Protein AF-A0A9D4BUG8-F1 (afdb_monomer)

Foldseek 3Di:
DVVVLVVLVVCCVVPVVVCVVVVNNVVSVVVSVVVVVVQVVQQDPVVRGGDD

Solvent-accessible surface area (backbone atoms only — not comparable to full-atom values): 3121 Å² total; per-residue (Å²): 110,70,68,60,52,53,53,52,53,52,49,46,73,75,41,45,68,60,31,57,74,67,69,42,50,66,60,49,52,53,65,48,48,55,60,52,54,50,54,56,73,32,46,39,81,91,79,74,42,73,69,128

Secondary structure (DSSP, 8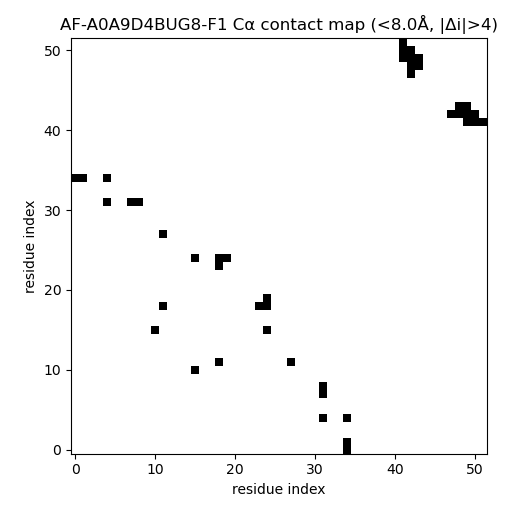-state):
-HHHHHHHHHHHHHSHHHHHHTT-HHHHHHHHHHHHHHHHHHEETTTTEE--

InterPro domains:
  IPR001701 Glycoside hydrolase family 9 [PF00759] (1-51)
  IPR008928 Six-hairpin glycosidase superfamily [SSF48208] (1-51)
  IPR012341 Six-hairpin glycosidase-like superfamily [G3DSA:1.50.10.10] (1-52)

Organism: Dreissena polymorpha (NCBI:txid45954)

Structure (mmCIF, N/CA/C/O backbone):
data_AF-A0A9D4BUG8-F1
#
_entry.id   AF-A0A9D4BUG8-F1
#
loop_
_atom_site.group_PDB
_atom_site.id
_atom_site.type_symbol
_atom_site.label_atom_id
_atom_site.label_alt_id
_atom_site.label_comp_id
_atom_site.label_asym_id
_atom_site.label_entity_id
_atom_site.label_seq_id
_atom_site.pdbx_PDB_ins_code
_atom_site.Cartn_x
_atom_site.Cartn_y
_atom_site.Cartn_z
_atom_site.occupancy
_atom_site.B_iso_or_equiv
_atom_site.auth_seq_id
_atom_site.auth_comp_id
_atom_site.auth_asym_id
_atom_site.auth_atom_id
_atom_site.pdbx_PDB_model_num
ATOM 1 N N . MET A 1 1 ? 2.219 3.521 11.880 1.00 76.00 1 MET A N 1
ATOM 2 C CA . MET A 1 1 ? 1.996 2.672 10.685 1.00 76.00 1 MET A CA 1
ATOM 3 C C . MET A 1 1 ? 1.108 3.353 9.650 1.00 76.00 1 MET A C 1
ATOM 5 O O . MET A 1 1 ? 1.542 3.459 8.514 1.00 76.00 1 MET A O 1
ATOM 9 N N . ALA A 1 2 ? -0.067 3.878 10.023 1.00 86.12 2 ALA A N 1
ATOM 10 C CA . ALA A 1 2 ? -0.992 4.510 9.071 1.00 86.12 2 ALA A CA 1
ATOM 11 C C . ALA A 1 2 ? -0.364 5.641 8.234 1.00 86.12 2 ALA A C 1
ATOM 13 O O . ALA A 1 2 ? -0.465 5.615 7.013 1.00 86.12 2 ALA A O 1
ATOM 14 N N . SER A 1 3 ? 0.358 6.581 8.858 1.00 89.19 3 SER A N 1
ATOM 15 C CA . SER A 1 3 ? 1.018 7.688 8.143 1.00 89.19 3 SER A CA 1
ATOM 16 C C . SER A 1 3 ? 2.013 7.211 7.081 1.00 89.19 3 SER A C 1
ATOM 18 O O . SER A 1 3 ? 2.003 7.712 5.958 1.00 89.19 3 SER A O 1
ATOM 20 N N . SER A 1 4 ? 2.839 6.217 7.412 1.00 90.00 4 SER A N 1
ATOM 21 C CA . SER A 1 4 ? 3.810 5.622 6.493 1.00 90.00 4 SER A CA 1
ATOM 22 C C . SER A 1 4 ? 3.119 4.978 5.290 1.00 90.00 4 SER A C 1
ATOM 24 O O . SER A 1 4 ? 3.524 5.236 4.160 1.00 90.00 4 SER A O 1
ATOM 26 N N . THR A 1 5 ? 2.043 4.210 5.509 1.00 90.50 5 THR A N 1
ATOM 27 C CA . THR A 1 5 ? 1.256 3.598 4.425 1.00 90.50 5 THR A CA 1
ATOM 28 C C . THR A 1 5 ? 0.639 4.660 3.515 1.00 90.50 5 THR A C 1
ATOM 30 O O . THR A 1 5 ? 0.710 4.522 2.297 1.00 90.50 5 THR A O 1
ATOM 33 N N . THR A 1 6 ? 0.110 5.756 4.071 1.00 92.44 6 THR A N 1
ATOM 34 C CA . THR A 1 6 ? -0.465 6.860 3.283 1.00 92.44 6 THR A CA 1
ATOM 35 C C . THR A 1 6 ? 0.580 7.560 2.418 1.00 92.44 6 THR A C 1
ATOM 37 O O . THR A 1 6 ? 0.316 7.861 1.255 1.00 92.44 6 THR A O 1
ATOM 40 N N . VAL A 1 7 ? 1.780 7.810 2.953 1.00 93.44 7 VAL A N 1
ATOM 41 C CA . VAL A 1 7 ? 2.881 8.414 2.183 1.00 93.44 7 VAL A CA 1
ATOM 42 C C . VAL A 1 7 ? 3.330 7.483 1.056 1.00 93.44 7 VAL A C 1
ATOM 44 O O . VAL A 1 7 ? 3.533 7.949 -0.064 1.00 93.44 7 VAL A O 1
ATOM 47 N N . LEU A 1 8 ? 3.415 6.177 1.321 1.00 90.44 8 LEU A N 1
ATOM 48 C CA . LEU A 1 8 ? 3.818 5.175 0.332 1.00 90.44 8 LEU A CA 1
ATOM 49 C C . LEU A 1 8 ? 2.813 5.090 -0.829 1.00 90.44 8 LEU A C 1
ATOM 51 O O . LEU A 1 8 ? 3.198 5.171 -1.993 1.00 90.44 8 LEU A O 1
ATOM 55 N N . LEU A 1 9 ? 1.515 5.033 -0.515 1.00 91.44 9 LEU A N 1
ATOM 56 C CA . LEU A 1 9 ? 0.428 5.040 -1.501 1.00 91.44 9 LEU A CA 1
ATOM 57 C C . LEU A 1 9 ? 0.396 6.338 -2.314 1.00 91.44 9 LEU A C 1
ATOM 59 O O . LEU A 1 9 ? 0.202 6.313 -3.528 1.00 91.44 9 LEU A O 1
ATOM 63 N N . ARG A 1 10 ? 0.621 7.483 -1.659 1.00 93.50 10 ARG A N 1
ATOM 64 C CA . ARG A 1 10 ? 0.683 8.785 -2.331 1.00 93.50 10 ARG A CA 1
ATOM 65 C C . ARG A 1 10 ? 1.855 8.856 -3.311 1.00 93.50 10 ARG A C 1
ATOM 67 O O . ARG A 1 10 ? 1.674 9.350 -4.420 1.00 93.50 10 ARG A O 1
ATOM 74 N N . GLY A 1 11 ? 3.025 8.347 -2.920 1.00 91.75 11 GLY A N 1
ATOM 75 C CA . GLY A 1 11 ? 4.187 8.231 -3.801 1.00 91.75 11 GLY A CA 1
ATOM 76 C C . GLY A 1 11 ? 3.910 7.314 -4.992 1.00 91.75 11 GLY A C 1
ATOM 77 O O . GLY A 1 11 ? 4.178 7.691 -6.130 1.00 91.75 11 GLY A O 1
ATOM 78 N N . PHE A 1 12 ? 3.281 6.162 -4.758 1.00 90.69 12 PHE A N 1
ATOM 79 C CA . PHE A 1 12 ? 2.907 5.236 -5.827 1.00 90.69 12 PHE A CA 1
ATOM 80 C C . PHE A 1 12 ? 1.931 5.855 -6.841 1.00 90.69 12 PHE A C 1
ATOM 82 O O . PHE A 1 12 ? 2.130 5.720 -8.045 1.00 90.69 12 PHE A O 1
ATOM 89 N N . LEU A 1 13 ? 0.916 6.593 -6.378 1.00 91.31 13 LEU A N 1
ATOM 90 C CA . LEU A 1 13 ? -0.039 7.267 -7.266 1.00 91.31 13 LEU A CA 1
ATOM 91 C C . LEU A 1 13 ? 0.618 8.348 -8.137 1.00 91.31 13 LEU A C 1
ATOM 93 O O . LEU A 1 13 ? 0.223 8.520 -9.287 1.00 91.31 13 LEU A O 1
ATOM 97 N N . GLN A 1 14 ? 1.611 9.070 -7.609 1.00 93.56 14 GLN A N 1
ATOM 98 C CA . GLN A 1 14 ? 2.311 10.125 -8.351 1.00 93.56 14 GLN A CA 1
ATOM 99 C C . GLN A 1 14 ? 3.374 9.576 -9.307 1.00 93.56 14 GLN A C 1
ATOM 101 O O . GLN A 1 14 ? 3.557 10.119 -10.394 1.00 93.56 14 GLN A O 1
ATOM 106 N N . TYR A 1 15 ? 4.061 8.499 -8.922 1.00 91.75 15 TYR A N 1
ATOM 107 C CA . TYR A 1 15 ? 5.231 7.980 -9.633 1.00 91.75 15 TYR A CA 1
ATOM 108 C C . TYR A 1 15 ? 5.023 6.570 -10.186 1.00 91.75 15 TYR A C 1
ATOM 110 O O . TYR A 1 15 ? 5.982 5.813 -10.321 1.00 91.75 15 TYR A O 1
ATOM 118 N N . A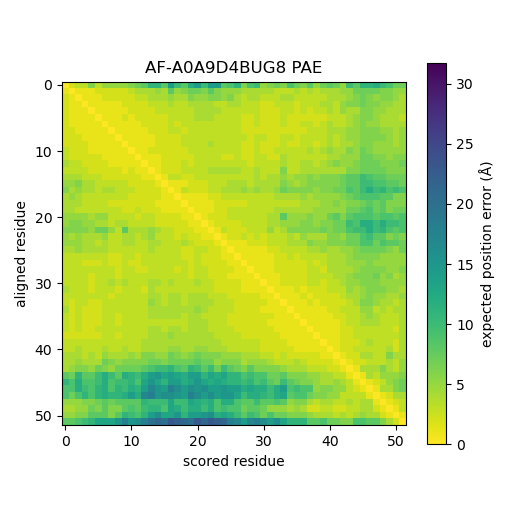RG A 1 16 ? 3.785 6.205 -10.537 1.00 87.12 16 ARG A N 1
ATOM 119 C CA . ARG A 1 16 ? 3.439 4.854 -11.008 1.00 87.12 16 ARG A CA 1
ATOM 120 C C . ARG A 1 16 ? 4.364 4.343 -12.117 1.00 87.12 16 ARG A C 1
ATOM 122 O O . ARG A 1 16 ? 4.862 3.229 -12.021 1.00 87.12 16 ARG A O 1
ATOM 129 N N . GLY A 1 17 ? 4.673 5.187 -13.104 1.00 88.56 17 GLY A N 1
ATOM 130 C CA . GLY A 1 17 ? 5.578 4.823 -14.199 1.00 88.56 17 GLY A CA 1
ATOM 131 C C . GLY A 1 17 ? 6.991 4.447 -13.737 1.00 88.56 17 GLY A C 1
ATOM 132 O O . GLY A 1 17 ? 7.585 3.533 -14.294 1.00 88.56 17 GLY A O 1
ATOM 133 N N . ALA A 1 18 ? 7.516 5.082 -12.684 1.00 89.75 18 ALA A N 1
ATOM 134 C CA . ALA A 1 18 ? 8.826 4.734 -12.131 1.00 89.75 18 ALA A CA 1
ATOM 135 C C . ALA A 1 18 ? 8.809 3.361 -11.439 1.00 89.75 18 ALA A C 1
ATOM 137 O O . ALA A 1 18 ? 9.778 2.611 -11.542 1.00 89.75 18 ALA A O 1
ATOM 138 N N . TYR A 1 19 ? 7.703 3.010 -10.776 1.00 89.25 19 TYR A N 1
ATOM 139 C CA . TYR A 1 19 ? 7.527 1.691 -10.162 1.00 89.25 19 TYR A CA 1
ATOM 140 C C 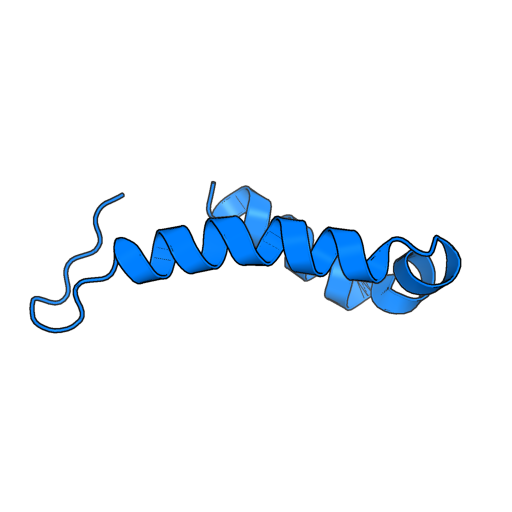. TYR A 1 19 ? 7.369 0.580 -11.200 1.00 89.25 19 TYR A C 1
ATOM 142 O O . TYR A 1 19 ? 7.987 -0.475 -11.044 1.00 89.25 19 TYR A O 1
ATOM 150 N N . ASP A 1 20 ? 6.629 0.848 -12.280 1.00 90.38 20 ASP A N 1
ATOM 151 C CA . ASP A 1 20 ? 6.469 -0.089 -13.395 1.00 90.38 20 ASP A CA 1
ATOM 152 C C . ASP A 1 20 ? 7.807 -0.322 -14.116 1.00 90.38 20 ASP A C 1
ATOM 154 O O . ASP A 1 20 ? 8.180 -1.465 -14.371 1.00 90.38 20 ASP A O 1
ATOM 158 N N . MET A 1 21 ? 8.588 0.737 -14.359 1.00 91.88 21 MET A N 1
ATOM 159 C CA . MET A 1 21 ? 9.937 0.625 -14.936 1.00 91.88 21 MET A CA 1
ATOM 160 C C . MET A 1 21 ? 10.918 -0.125 -14.029 1.00 91.88 21 MET A C 1
ATOM 162 O O . MET A 1 21 ? 11.797 -0.828 -14.522 1.00 91.88 21 MET A O 1
ATOM 166 N N . ALA A 1 22 ? 10.783 0.022 -12.711 1.00 91.31 22 ALA A N 1
ATOM 167 C CA . ALA A 1 22 ? 11.605 -0.690 -11.739 1.00 91.31 22 ALA A CA 1
ATOM 168 C C . ALA A 1 22 ? 11.174 -2.155 -11.538 1.00 91.31 22 ALA A C 1
ATOM 170 O O . ALA A 1 22 ? 11.867 -2.889 -10.835 1.00 91.31 22 ALA A O 1
ATOM 171 N N . GLY A 1 23 ? 10.030 -2.577 -12.092 1.00 90.50 23 GLY A N 1
ATOM 172 C CA . GLY A 1 23 ? 9.441 -3.890 -11.816 1.00 90.50 23 GLY A CA 1
ATOM 173 C C . GLY A 1 23 ? 9.030 -4.072 -10.349 1.00 90.50 23 GLY A C 1
ATOM 174 O O . GLY A 1 23 ? 8.937 -5.198 -9.872 1.00 90.50 23 GLY A O 1
ATOM 175 N N . GLN A 1 24 ? 8.816 -2.973 -9.615 1.00 88.12 24 GLN A N 1
ATOM 176 C CA . GLN A 1 24 ? 8.541 -2.974 -8.169 1.00 88.12 24 GLN A CA 1
ATOM 177 C C . GLN A 1 24 ? 7.051 -2.817 -7.831 1.00 88.12 24 GLN A C 1
ATOM 179 O O . GLN A 1 24 ? 6.669 -2.718 -6.664 1.00 88.12 24 GLN A O 1
ATOM 184 N N . THR A 1 25 ? 6.194 -2.779 -8.849 1.00 88.50 25 THR A N 1
ATOM 185 C CA . THR A 1 25 ? 4.761 -2.509 -8.695 1.00 88.50 25 THR A CA 1
ATOM 186 C C . THR A 1 25 ? 4.059 -3.570 -7.849 1.00 88.50 25 THR A C 1
ATOM 188 O O . THR A 1 25 ? 3.314 -3.226 -6.934 1.00 88.50 25 THR A O 1
ATOM 191 N N . GLU A 1 26 ? 4.339 -4.852 -8.089 1.00 89.25 26 GLU A N 1
ATOM 192 C CA . GLU A 1 26 ? 3.744 -5.955 -7.324 1.00 89.25 26 GLU A CA 1
ATOM 193 C C . GLU A 1 26 ? 4.170 -5.929 -5.847 1.00 89.25 26 GLU A C 1
ATOM 195 O O . GLU A 1 26 ? 3.333 -6.052 -4.953 1.00 89.25 26 GLU A O 1
ATOM 200 N N . TYR A 1 27 ? 5.447 -5.646 -5.578 1.00 89.88 27 TYR A N 1
ATOM 201 C CA . TYR A 1 27 ? 5.979 -5.557 -4.218 1.00 89.88 27 TYR A CA 1
ATOM 202 C C . TYR A 1 27 ? 5.380 -4.404 -3.412 1.00 89.88 27 TYR A C 1
ATOM 204 O O . TYR A 1 27 ? 5.163 -4.546 -2.206 1.00 89.88 27 TYR A O 1
ATOM 212 N N . ILE A 1 28 ? 5.078 -3.267 -4.050 1.00 90.44 28 ILE A N 1
ATOM 213 C CA . ILE A 1 28 ? 4.342 -2.194 -3.376 1.00 90.44 28 ILE A CA 1
ATOM 214 C C . ILE A 1 28 ? 2.926 -2.633 -3.028 1.00 90.44 28 ILE A C 1
ATOM 216 O O . ILE A 1 28 ? 2.482 -2.367 -1.910 1.00 90.44 28 ILE A O 1
ATOM 220 N N . TYR A 1 29 ? 2.222 -3.299 -3.944 1.00 89.00 29 TYR A N 1
ATOM 221 C CA . TYR A 1 29 ? 0.872 -3.774 -3.659 1.00 89.00 29 TYR A CA 1
ATOM 222 C C . TYR A 1 29 ? 0.856 -4.756 -2.486 1.00 89.00 29 TYR A C 1
ATOM 224 O O . TYR A 1 29 ? 0.019 -4.600 -1.597 1.00 89.00 29 TYR A O 1
ATOM 232 N N . ASP A 1 30 ? 1.812 -5.682 -2.418 1.00 91.56 30 ASP A N 1
ATOM 233 C CA . ASP A 1 30 ? 1.931 -6.62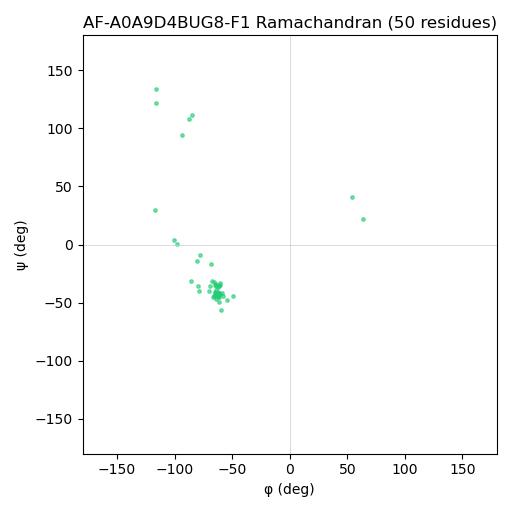2 -1.299 1.00 91.56 30 ASP A CA 1
ATOM 234 C C . ASP A 1 30 ? 2.293 -5.911 0.022 1.00 91.56 30 ASP A C 1
ATOM 236 O O . ASP A 1 30 ? 1.622 -6.076 1.046 1.00 91.56 30 ASP A O 1
ATOM 240 N N . SER A 1 31 ? 3.264 -4.990 -0.025 1.00 90.06 31 SER A N 1
ATOM 241 C CA . SER A 1 31 ? 3.695 -4.196 1.138 1.00 90.06 31 SER A CA 1
ATOM 242 C C . SER A 1 31 ? 2.577 -3.334 1.727 1.00 90.06 31 SER A C 1
ATOM 244 O O . SER A 1 31 ? 2.544 -3.080 2.930 1.00 90.06 31 SER A O 1
ATOM 246 N N . VAL A 1 32 ? 1.669 -2.850 0.881 1.00 92.31 32 VAL A N 1
ATOM 247 C CA . VAL A 1 32 ? 0.529 -2.016 1.271 1.00 92.31 32 VAL A CA 1
ATOM 248 C C . VAL A 1 32 ? -0.666 -2.880 1.699 1.00 92.31 32 VAL A C 1
ATOM 250 O O . VAL A 1 32 ? -1.400 -2.497 2.610 1.00 92.31 32 VAL A O 1
ATOM 253 N N . CYS A 1 33 ? -0.834 -4.076 1.133 1.00 90.88 33 CYS A N 1
ATOM 254 C CA . CYS A 1 33 ? -1.912 -5.003 1.484 1.00 90.88 33 CYS A CA 1
ATOM 255 C C . CYS A 1 33 ? -1.876 -5.399 2.969 1.00 90.88 33 CYS A C 1
ATOM 257 O O . CYS A 1 33 ? -2.909 -5.409 3.644 1.00 90.88 33 CYS A O 1
ATOM 259 N N . TRP A 1 34 ? -0.687 -5.664 3.514 1.00 90.19 34 TRP A N 1
ATOM 260 C CA . TRP A 1 34 ? -0.524 -6.062 4.914 1.00 90.19 34 TRP A CA 1
ATOM 261 C C . TRP A 1 34 ? -1.050 -5.028 5.935 1.00 90.19 34 TRP A C 1
ATOM 263 O O . TRP A 1 34 ? -1.937 -5.371 6.727 1.00 90.19 34 TRP A O 1
ATOM 273 N N . PRO A 1 35 ? -0.593 -3.757 5.934 1.00 91.56 35 PRO A N 1
ATOM 274 C CA . PRO A 1 35 ? -1.098 -2.746 6.858 1.00 91.56 35 PRO A CA 1
ATOM 275 C C . PRO A 1 35 ? -2.572 -2.397 6.621 1.00 91.56 35 PRO A C 1
ATOM 277 O O . 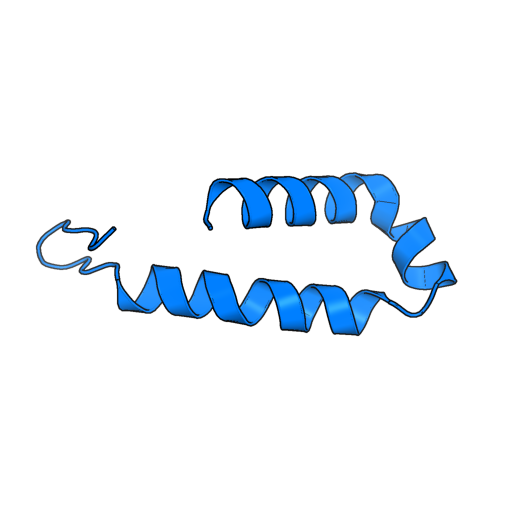PRO A 1 35 ? -3.275 -2.128 7.592 1.00 91.56 35 PRO A O 1
ATOM 280 N N . LEU A 1 36 ? -3.086 -2.445 5.383 1.00 90.56 36 LEU A N 1
ATOM 281 C CA . LEU A 1 36 ? -4.524 -2.247 5.151 1.00 90.56 36 LEU A CA 1
ATOM 282 C C . LEU A 1 36 ? -5.369 -3.357 5.778 1.00 90.56 36 LEU A C 1
ATOM 284 O O . LEU A 1 36 ? -6.360 -3.063 6.446 1.00 90.56 36 LEU A O 1
ATOM 288 N N . ASN A 1 37 ? -4.960 -4.617 5.626 1.00 92.62 37 ASN A N 1
ATOM 289 C CA . ASN A 1 37 ? -5.626 -5.737 6.289 1.00 92.62 37 ASN A CA 1
ATOM 290 C C . ASN A 1 37 ? -5.561 -5.616 7.814 1.00 92.62 37 ASN A C 1
ATOM 292 O O . ASN A 1 37 ? -6.518 -5.965 8.503 1.00 92.62 37 ASN A O 1
ATOM 296 N N . TYR A 1 38 ? -4.456 -5.099 8.350 1.00 90.94 38 TYR A N 1
ATOM 297 C CA . TYR A 1 38 ? -4.344 -4.793 9.771 1.00 90.94 38 TYR A CA 1
ATOM 298 C C . TYR A 1 38 ? -5.370 -3.734 10.203 1.00 90.94 38 TYR A C 1
ATOM 300 O O . TYR A 1 38 ? -6.123 -3.978 11.141 1.00 90.94 38 TYR A O 1
ATOM 308 N N . PHE A 1 39 ? -5.487 -2.612 9.486 1.00 90.69 39 PHE A N 1
ATOM 309 C CA . PHE A 1 39 ? -6.480 -1.578 9.813 1.00 90.69 39 PHE A CA 1
ATOM 310 C C . PHE A 1 39 ? -7.923 -2.077 9.703 1.00 90.69 39 PHE A C 1
ATOM 312 O O . PHE A 1 39 ? -8.746 -1.720 10.540 1.00 90.69 39 PHE A O 1
ATOM 319 N N . LEU A 1 40 ? -8.222 -2.941 8.728 1.00 89.81 40 LEU A N 1
ATOM 320 C CA . LEU A 1 40 ? -9.542 -3.563 8.601 1.00 89.81 40 LEU A CA 1
ATOM 321 C C . LEU A 1 40 ? -9.871 -4.477 9.786 1.00 89.81 40 LEU A C 1
ATOM 323 O O . LEU A 1 40 ? -11.001 -4.467 10.257 1.00 89.81 40 LEU A O 1
ATOM 327 N N . LYS A 1 41 ? -8.895 -5.235 10.301 1.00 89.62 41 LYS A N 1
ATOM 328 C CA . LYS A 1 41 ? -9.092 -6.083 11.491 1.00 89.62 41 LYS A CA 1
ATOM 329 C C . LYS A 1 41 ? -9.312 -5.277 12.770 1.00 89.62 41 LYS A C 1
ATOM 331 O O . LYS A 1 41 ? -10.002 -5.743 13.669 1.00 89.62 41 LYS A O 1
ATOM 336 N N . LEU A 1 42 ? -8.709 -4.096 12.864 1.00 89.75 42 LEU A N 1
ATOM 337 C CA . LEU A 1 42 ? -8.851 -3.198 14.012 1.00 89.75 42 LEU A CA 1
ATOM 338 C C . LEU A 1 42 ? 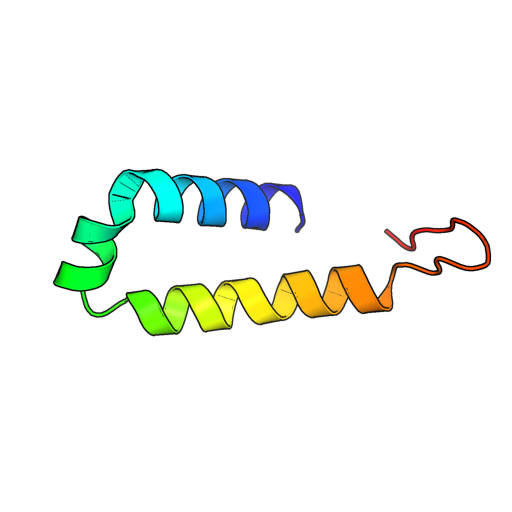-10.135 -2.368 13.980 1.00 89.75 42 LEU A C 1
ATOM 340 O O . LEU A 1 42 ? -10.480 -1.735 14.979 1.00 89.75 42 LEU A O 1
ATOM 344 N N . TRP A 1 43 ? -10.805 -2.314 12.833 1.00 89.12 43 TRP A N 1
ATOM 345 C CA . TRP A 1 43 ? -12.034 -1.564 12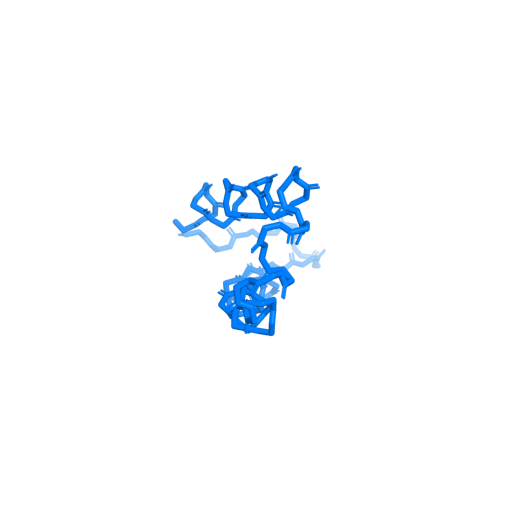.671 1.00 89.12 43 TRP A CA 1
ATOM 346 C C . TRP A 1 43 ? -13.242 -2.416 13.059 1.00 89.12 43 TRP A C 1
ATOM 348 O O . TRP A 1 43 ? -13.658 -3.307 12.321 1.00 89.12 43 TRP A O 1
ATOM 358 N N . ASP A 1 44 ? -13.846 -2.099 14.203 1.00 87.81 44 ASP A N 1
ATOM 359 C CA . ASP A 1 44 ? -15.164 -2.604 14.569 1.00 87.81 44 ASP A CA 1
ATOM 360 C C . ASP A 1 44 ? -16.239 -1.598 14.138 1.00 87.81 44 ASP A C 1
ATOM 362 O O . ASP A 1 44 ? -16.578 -0.648 14.852 1.00 87.81 44 ASP A O 1
ATOM 366 N N . GLY A 1 45 ? -16.788 -1.828 12.944 1.00 82.31 45 GLY A N 1
ATOM 367 C CA . GLY A 1 45 ? -17.842 -0.996 12.368 1.00 82.31 45 GLY A CA 1
ATOM 368 C C . GLY A 1 45 ? -19.191 -1.083 13.090 1.00 82.31 45 GLY A C 1
ATOM 369 O O . GLY A 1 45 ? -20.020 -0.201 12.892 1.00 82.31 45 GLY A O 1
ATOM 370 N N . GLN A 1 46 ? -19.425 -2.099 13.929 1.00 82.00 46 GLN A N 1
ATOM 371 C CA . GLN A 1 46 ? -20.676 -2.218 14.691 1.00 82.00 46 GLN A CA 1
ATOM 372 C C . GLN A 1 46 ? -20.672 -1.286 15.904 1.00 82.00 46 GLN A C 1
ATOM 374 O O . GLN A 1 46 ? -21.674 -0.642 16.199 1.00 82.00 46 GLN A O 1
ATOM 379 N N . ASN A 1 47 ? -19.528 -1.173 16.583 1.00 86.00 47 ASN A N 1
ATOM 380 C CA . ASN A 1 47 ? -19.377 -0.310 17.755 1.00 86.00 47 ASN A CA 1
ATOM 381 C C . ASN A 1 47 ? -18.737 1.050 17.437 1.00 86.00 47 ASN A C 1
ATOM 383 O O . ASN A 1 47 ? -18.557 1.861 18.348 1.00 86.00 47 ASN A O 1
ATOM 387 N N . ASN A 1 48 ? -18.402 1.305 16.166 1.00 84.00 48 ASN A N 1
ATOM 388 C CA . ASN A 1 48 ? -17.696 2.499 15.693 1.00 84.00 48 ASN A CA 1
ATOM 389 C C . ASN A 1 48 ? -16.367 2.718 16.448 1.00 84.00 48 ASN A C 1
ATOM 391 O O . ASN A 1 48 ? -16.033 3.831 16.860 1.00 84.00 48 ASN A O 1
ATOM 395 N N . ARG A 1 49 ? -15.639 1.621 16.698 1.00 82.25 49 ARG A N 1
ATOM 396 C CA . ARG A 1 49 ? -14.399 1.597 17.488 1.00 82.25 49 ARG A CA 1
ATOM 397 C C . ARG A 1 49 ? -13.228 1.183 16.613 1.00 82.25 49 ARG A C 1
ATOM 399 O O . ARG A 1 49 ? -13.302 0.202 15.880 1.00 82.25 49 ARG A O 1
ATOM 406 N N . PHE A 1 50 ? -12.132 1.922 16.740 1.00 85.44 50 PHE A N 1
ATOM 407 C CA . PHE A 1 50 ? -10.865 1.606 16.096 1.00 85.44 50 PHE A CA 1
ATOM 408 C C . PHE A 1 50 ? -9.815 1.314 17.162 1.00 85.44 50 PHE A C 1
ATOM 410 O O . PHE 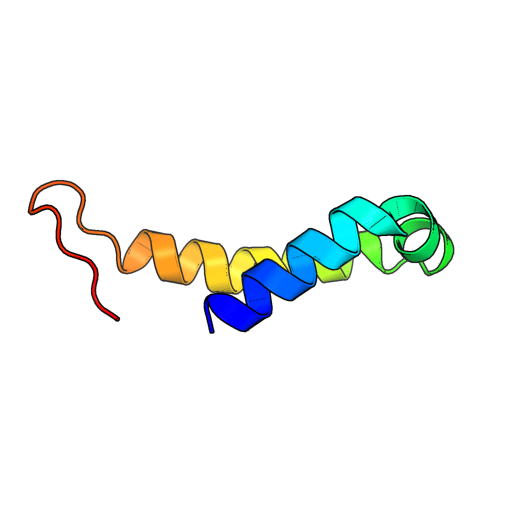A 1 50 ? -9.548 2.157 18.020 1.00 85.44 50 PHE A O 1
ATOM 417 N N . TYR A 1 51 ? -9.235 0.120 17.112 1.00 77.38 51 TYR A N 1
ATOM 418 C CA . TYR A 1 51 ? -8.146 -0.270 17.999 1.00 77.38 51 TYR A CA 1
ATOM 419 C C . TYR A 1 51 ? -6.823 0.225 17.388 1.00 77.38 51 TYR A C 1
ATOM 421 O O . TYR A 1 51 ? -6.439 -0.235 16.320 1.00 77.38 51 TYR A O 1
ATOM 429 N N . ALA A 1 52 ? -6.165 1.213 18.003 1.00 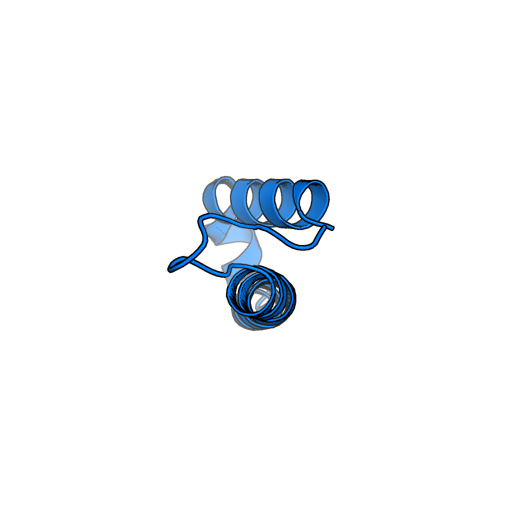67.00 52 ALA A N 1
ATOM 430 C CA . ALA A 1 52 ? -4.963 1.872 17.468 1.00 67.00 52 ALA A CA 1
ATOM 431 C C . ALA A 1 52 ? -3.694 1.500 18.237 1.00 67.00 52 ALA A C 1
ATOM 433 O O . ALA A 1 52 ? -3.770 1.451 19.485 1.00 67.00 52 ALA A O 1
#

Radius of gyration: 13.59 Å; Cα contacts (8 Å, |Δi|>4): 22; chains: 1; bounding box: 32×17×33 Å

pLDDT: mean 88.65, std 4.73, range [67.0, 93.56]

Sequence (52 aa):
MASSTTVLLRGFLQYRGAYDMAGQTEYIYDSVCWPLNYFLKLWDGQNNRFYA

Mean predicted aligned error: 4.36 Å